Protein AF-A0A3M1Y8V1-F1 (afdb_monomer)

Secondary structure (DSSP, 8-state):
-------PPPPPPPPPP--------------------TTSPPPSS-S--TTSS-SS---SS-S-HHHHHH----TTPPB---EEHHHHTTSSS---SS--TTTTT--SSEE----TT-TTTS-B-HHHHHHHHHHHHHHT-

Foldseek 3Di:
DDDDDDDDDDDDDDDDDPDPDDPPPPPPPPPLPDPPVVPQPPDPDDDCDPPDDPPDDDQQAAQDPCCVPPVYDDPQFDWPAKDFVVVQVPDPQADAPDPASCVVVDDNTIDAGSGNSPNPHRYRDPVNSVVVVVVVVVVVD

Mean predicted aligned error: 15.0 Å

Structure (mmCIF, N/CA/C/O backbone):
data_AF-A0A3M1Y8V1-F1
#
_entry.id   AF-A0A3M1Y8V1-F1
#
loop_
_atom_site.group_PDB
_atom_site.id
_atom_site.type_symbol
_atom_site.label_atom_id
_atom_site.label_alt_id
_atom_site.label_comp_id
_atom_site.label_asym_id
_atom_site.label_entity_id
_atom_site.label_seq_id
_atom_site.pdbx_PDB_ins_code
_atom_site.Cartn_x
_atom_site.Cartn_y
_atom_site.Cartn_z
_atom_site.occupancy
_atom_site.B_iso_or_equiv
_atom_site.auth_seq_id
_atom_site.auth_comp_id
_atom_site.auth_asym_id
_atom_site.auth_atom_id
_atom_site.pdbx_PDB_model_num
ATOM 1 N N . MET A 1 1 ? -52.440 -49.263 40.741 1.00 48.47 1 MET A N 1
ATOM 2 C CA . MET A 1 1 ? -51.531 -50.298 40.196 1.00 48.47 1 MET A CA 1
ATOM 3 C C . MET A 1 1 ? -52.276 -50.935 39.028 1.00 48.47 1 MET A C 1
ATOM 5 O O . MET A 1 1 ? -53.405 -51.343 39.273 1.00 48.47 1 MET A O 1
ATOM 9 N N . PRO A 1 2 ? -51.763 -50.887 37.785 1.00 43.31 2 PRO A N 1
ATOM 10 C CA . PRO A 1 2 ? -50.414 -51.323 37.436 1.00 43.31 2 PRO A CA 1
ATOM 11 C C . PRO A 1 2 ? -49.503 -50.222 36.870 1.00 43.31 2 PRO A C 1
ATOM 13 O O . PRO A 1 2 ? -49.941 -49.179 36.399 1.00 43.31 2 PRO A O 1
ATOM 16 N N . THR A 1 3 ? -48.212 -50.495 37.013 1.00 43.97 3 THR A N 1
ATOM 17 C CA . THR A 1 3 ? -47.018 -49.786 36.539 1.00 43.97 3 THR A CA 1
ATOM 18 C C . THR A 1 3 ? -46.641 -50.180 35.103 1.00 43.97 3 THR A C 1
ATOM 20 O O . THR A 1 3 ? -47.237 -51.096 34.546 1.00 43.97 3 THR A O 1
ATOM 23 N N . THR A 1 4 ? -45.557 -49.561 34.602 1.00 39.12 4 THR A N 1
ATOM 24 C CA . THR A 1 4 ? -44.696 -49.913 33.439 1.00 39.12 4 THR A CA 1
ATOM 25 C C . THR A 1 4 ? -45.192 -49.462 32.055 1.00 39.12 4 THR A C 1
ATOM 27 O O . THR A 1 4 ? -46.363 -49.605 31.746 1.00 39.12 4 THR A O 1
ATOM 30 N N . THR A 1 5 ? -44.389 -48.884 31.151 1.00 39.75 5 THR A N 1
ATOM 31 C CA . THR A 1 5 ? -42.958 -48.498 31.138 1.00 39.75 5 THR A CA 1
ATOM 32 C C . THR A 1 5 ? -42.751 -47.496 29.996 1.00 39.75 5 THR A C 1
ATOM 34 O O . THR A 1 5 ? -43.352 -47.636 28.935 1.00 39.75 5 THR A O 1
ATOM 37 N N . SER A 1 6 ? -41.873 -46.515 30.191 1.00 41.81 6 SER A N 1
ATOM 38 C CA . SER A 1 6 ? -41.356 -45.616 29.155 1.00 41.81 6 SER A CA 1
ATOM 39 C C . SER A 1 6 ? -40.357 -46.330 28.236 1.00 41.81 6 SER A C 1
ATOM 41 O O . SER A 1 6 ? -39.417 -46.947 28.737 1.00 41.81 6 SER A O 1
ATOM 43 N N . SER A 1 7 ? -40.472 -46.157 26.918 1.00 40.62 7 SER A N 1
ATOM 44 C CA . SER A 1 7 ? -39.356 -46.365 25.985 1.00 40.62 7 SER A CA 1
ATOM 45 C C . SER A 1 7 ? -39.247 -45.176 25.032 1.00 40.62 7 SER A C 1
ATOM 47 O O . SER A 1 7 ? -40.047 -45.012 24.113 1.00 40.62 7 SER A O 1
ATOM 49 N N . THR A 1 8 ? -38.254 -44.332 25.286 1.00 39.66 8 THR A N 1
ATOM 50 C CA . THR A 1 8 ? -37.839 -43.214 24.438 1.00 39.66 8 THR A CA 1
ATOM 51 C C . THR A 1 8 ? -37.185 -43.759 23.166 1.00 39.66 8 THR A C 1
ATOM 53 O O . THR A 1 8 ? -36.147 -44.412 23.240 1.00 39.66 8 THR A O 1
ATOM 56 N N . SER A 1 9 ? -37.772 -43.504 21.995 1.00 40.62 9 SER A N 1
ATOM 57 C CA . SER A 1 9 ? -37.139 -43.771 20.698 1.00 40.62 9 SER A CA 1
ATOM 58 C C . SER A 1 9 ? -36.132 -42.665 20.366 1.00 40.62 9 SER A C 1
ATOM 60 O O . SER A 1 9 ? -36.480 -41.484 20.390 1.00 40.62 9 SER A O 1
ATOM 62 N N . ALA A 1 10 ? -34.891 -43.039 20.054 1.00 41.78 10 ALA A N 1
ATOM 63 C CA . ALA A 1 10 ? -33.841 -42.116 19.630 1.00 41.78 10 ALA A CA 1
ATOM 64 C C . ALA A 1 10 ? -34.193 -41.413 18.296 1.00 41.78 10 ALA A C 1
ATOM 66 O O . ALA A 1 10 ? -34.789 -42.045 17.420 1.00 41.78 10 ALA A O 1
ATOM 67 N N . PRO A 1 11 ? -33.808 -40.138 18.097 1.00 41.47 11 PRO A N 1
ATOM 68 C CA . PRO A 1 11 ? -33.986 -39.455 16.820 1.00 41.47 11 PRO A CA 1
ATOM 69 C C . PRO A 1 11 ? -33.053 -40.046 15.750 1.00 41.47 11 PRO A C 1
ATOM 71 O O . PRO A 1 11 ? -31.846 -40.184 15.955 1.00 41.47 11 PRO A O 1
ATOM 74 N N . GLY A 1 12 ? -33.634 -40.422 14.608 1.00 38.53 12 GLY A N 1
ATOM 75 C CA . GLY A 1 12 ? -32.920 -40.977 13.458 1.00 38.53 12 GLY A CA 1
ATOM 76 C C . GLY A 1 12 ? -31.925 -39.987 12.843 1.00 38.53 12 GLY A C 1
ATOM 77 O O . GLY A 1 12 ? -32.157 -38.779 12.825 1.00 38.53 12 GLY A O 1
ATOM 78 N N . LYS A 1 13 ? -30.802 -40.505 12.329 1.00 35.47 13 LYS A N 1
ATOM 79 C CA . LYS A 1 13 ? -29.802 -39.715 11.592 1.00 35.47 13 LYS A CA 1
ATOM 80 C C . LYS A 1 13 ? -30.435 -39.076 10.343 1.00 35.47 13 LYS A C 1
ATOM 82 O O . LYS A 1 13 ? -31.111 -39.792 9.603 1.00 35.47 13 LYS A O 1
ATOM 87 N N . PRO A 1 14 ? -30.179 -37.790 10.051 1.00 41.47 14 PRO A N 1
ATOM 88 C CA . PRO A 1 14 ? -30.604 -37.188 8.793 1.00 41.47 14 PRO A CA 1
ATOM 89 C C . PRO A 1 14 ? -29.863 -37.838 7.615 1.00 41.47 14 PRO A C 1
ATOM 91 O O . PRO A 1 14 ? -28.640 -37.984 7.633 1.00 41.47 14 PRO A O 1
ATOM 94 N N . GLN A 1 15 ? -30.618 -38.261 6.600 1.00 38.22 15 GLN A N 1
ATOM 95 C CA . GLN A 1 15 ? -30.086 -38.777 5.339 1.00 38.22 15 GLN A CA 1
ATOM 96 C C . GLN A 1 15 ? -29.500 -37.627 4.509 1.00 38.22 15 GLN A C 1
ATOM 98 O O . GLN A 1 15 ? -30.132 -36.585 4.346 1.00 38.22 15 GLN A O 1
ATOM 103 N N . ALA A 1 16 ? -28.288 -37.819 3.986 1.00 40.94 16 ALA A N 1
ATOM 104 C CA . ALA A 1 16 ? -27.640 -36.863 3.095 1.00 40.94 16 ALA A CA 1
ATOM 105 C C . ALA A 1 16 ? -28.347 -36.840 1.723 1.00 40.94 16 ALA A C 1
ATOM 107 O O . ALA A 1 16 ? -28.628 -37.914 1.182 1.00 40.94 16 ALA A O 1
ATOM 108 N N . PRO A 1 17 ? -28.622 -35.664 1.132 1.00 42.12 17 PRO A N 1
ATOM 109 C CA . PRO A 1 17 ? -29.222 -35.593 -0.191 1.00 42.12 17 PRO A CA 1
ATOM 110 C C . PRO A 1 17 ? -28.235 -36.084 -1.260 1.00 42.12 17 PRO A C 1
ATOM 112 O O . PRO A 1 17 ? -27.137 -35.556 -1.434 1.00 42.12 17 PRO A O 1
ATOM 115 N N . THR A 1 18 ? -28.648 -37.119 -1.985 1.00 43.09 18 THR A N 1
ATOM 116 C CA . THR A 1 18 ? -27.993 -37.644 -3.183 1.00 43.09 18 THR A CA 1
ATOM 117 C C . THR A 1 18 ? -28.234 -36.694 -4.353 1.00 43.09 18 THR A C 1
ATOM 119 O O . THR A 1 18 ? -29.339 -36.647 -4.889 1.00 43.09 18 THR A O 1
ATOM 122 N N . GLY A 1 19 ? -27.209 -35.939 -4.753 1.00 36.59 19 GLY A N 1
ATOM 123 C CA . GLY A 1 19 ? -27.284 -35.074 -5.931 1.00 36.59 19 GLY A CA 1
ATOM 124 C C . GLY A 1 19 ? -26.120 -34.095 -6.043 1.00 36.59 19 GLY A C 1
ATOM 125 O O . GLY A 1 19 ? -26.310 -32.896 -5.881 1.00 36.59 19 GLY A O 1
ATOM 126 N N . TRP A 1 20 ? -24.912 -34.588 -6.330 1.00 32.34 20 TRP A N 1
ATOM 127 C CA . TRP A 1 20 ? -23.793 -33.734 -6.743 1.00 32.34 20 TRP A CA 1
ATOM 128 C C . TRP A 1 20 ? -23.922 -33.415 -8.235 1.00 32.34 20 TRP A C 1
ATOM 130 O O . TRP A 1 20 ? -23.275 -34.025 -9.082 1.00 32.34 20 TRP A O 1
ATOM 140 N N . HIS A 1 21 ? -24.774 -32.448 -8.554 1.00 36.53 21 HIS A N 1
ATOM 141 C CA . HIS A 1 21 ? -24.650 -31.686 -9.788 1.00 36.53 21 HIS A CA 1
ATOM 142 C C . HIS A 1 21 ? -24.148 -30.300 -9.399 1.00 36.53 21 HIS A C 1
ATOM 144 O O . HIS A 1 21 ? -24.896 -29.523 -8.815 1.00 36.53 21 HIS A O 1
ATOM 150 N N . SER A 1 22 ? -22.879 -30.000 -9.692 1.00 36.28 22 SER A N 1
ATOM 151 C CA . SER A 1 22 ? -22.380 -28.625 -9.659 1.00 36.28 22 SER A CA 1
ATOM 152 C C . SER A 1 22 ? -23.167 -27.807 -10.682 1.00 36.28 22 SER A C 1
ATOM 154 O O . SER A 1 22 ? -23.007 -28.062 -11.880 1.00 36.28 22 SER A O 1
ATOM 156 N N . PRO A 1 23 ? -23.973 -26.802 -10.294 1.00 34.69 23 PRO A N 1
ATOM 157 C CA . PRO A 1 23 ? -24.216 -25.719 -11.223 1.00 34.69 23 PRO A CA 1
ATOM 158 C C . PRO A 1 23 ? -22.857 -25.048 -11.417 1.00 34.69 23 PRO A C 1
ATOM 160 O O . PRO A 1 23 ? -22.206 -24.672 -10.445 1.00 34.69 23 PRO A O 1
ATOM 163 N N . ALA A 1 24 ? -22.385 -24.975 -12.661 1.00 37.03 24 ALA A N 1
ATOM 164 C CA . ALA A 1 24 ? -21.191 -24.220 -12.995 1.00 37.03 24 ALA A CA 1
ATOM 165 C C . ALA A 1 24 ? -21.336 -22.820 -12.387 1.00 37.03 24 ALA A C 1
ATOM 167 O O . ALA A 1 24 ? -22.168 -22.028 -12.837 1.00 37.03 24 ALA A O 1
ATOM 168 N N . THR A 1 25 ? -20.571 -22.543 -11.329 1.00 39.41 25 THR A N 1
ATOM 169 C CA . THR A 1 25 ? -20.438 -21.213 -10.753 1.00 39.41 25 THR A CA 1
ATOM 170 C C . THR A 1 25 ? -19.860 -20.352 -11.861 1.00 39.41 25 THR A C 1
ATOM 172 O O . THR A 1 25 ? -18.650 -20.331 -12.079 1.00 39.41 25 THR A O 1
ATOM 175 N N . ARG A 1 26 ? -20.728 -19.686 -12.633 1.00 35.88 26 ARG A N 1
ATOM 176 C CA . ARG A 1 26 ? -20.323 -18.528 -13.422 1.00 35.88 26 ARG A CA 1
ATOM 177 C C . ARG A 1 26 ? -19.634 -17.626 -12.422 1.00 35.88 26 ARG A C 1
ATOM 179 O O . ARG A 1 26 ? -20.292 -17.146 -11.500 1.00 35.88 26 ARG A O 1
ATOM 186 N N . SER A 1 27 ? -18.319 -17.493 -12.573 1.00 32.59 27 SER A N 1
ATOM 187 C CA . SER A 1 27 ? -17.519 -16.546 -11.819 1.00 32.59 27 SER A CA 1
ATOM 188 C C . SER A 1 27 ? -18.279 -15.231 -11.856 1.00 32.59 27 SER A C 1
ATOM 190 O O . SER A 1 27 ? -18.499 -14.663 -12.931 1.00 32.59 27 SER A O 1
ATOM 192 N N . ARG A 1 28 ? -18.822 -14.830 -10.706 1.00 34.06 28 ARG A N 1
ATOM 193 C CA . ARG A 1 28 ? -19.476 -13.542 -10.555 1.00 34.06 28 ARG A CA 1
ATOM 194 C C . ARG A 1 28 ? -18.313 -12.563 -10.530 1.00 34.06 28 ARG A C 1
ATOM 196 O O . ARG A 1 28 ? -17.828 -12.201 -9.470 1.00 34.06 28 ARG A O 1
ATOM 203 N N . VAL A 1 29 ? -17.796 -12.239 -11.713 1.00 33.69 29 VAL A N 1
ATOM 204 C CA . VAL A 1 29 ? -16.971 -11.055 -11.899 1.00 33.69 29 VAL A CA 1
ATOM 205 C C . VAL A 1 29 ? -17.904 -9.929 -11.494 1.00 33.69 29 VAL A C 1
ATOM 207 O O . VAL A 1 29 ? -18.8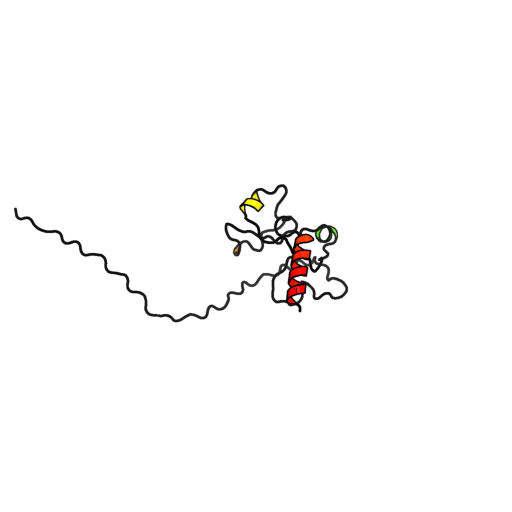48 -9.613 -12.221 1.00 33.69 29 VAL A O 1
ATOM 210 N N . ILE A 1 30 ? -17.746 -9.445 -10.262 1.00 38.59 30 ILE A N 1
ATOM 211 C CA . ILE A 1 30 ? -18.382 -8.206 -9.844 1.00 38.59 30 ILE A CA 1
ATOM 212 C C . ILE A 1 30 ? -17.881 -7.190 -10.870 1.00 38.59 30 ILE A C 1
ATOM 214 O O . ILE A 1 30 ? -16.664 -7.086 -11.042 1.00 38.59 30 ILE A O 1
ATOM 218 N N . PRO A 1 31 ? -18.763 -6.543 -11.650 1.00 31.52 31 PRO A N 1
ATOM 219 C CA . PRO A 1 31 ? -18.318 -5.517 -12.570 1.00 31.52 31 PRO A CA 1
ATOM 220 C C . PRO A 1 31 ? -17.739 -4.406 -11.700 1.00 31.52 31 PRO A C 1
ATOM 222 O O . PRO A 1 31 ? -18.491 -3.669 -11.067 1.00 31.52 31 PRO A O 1
ATOM 225 N N . PHE A 1 32 ? -16.410 -4.356 -11.603 1.00 42.97 32 PHE A N 1
ATOM 226 C CA . PHE A 1 32 ? -15.711 -3.305 -10.887 1.00 42.97 32 PHE A CA 1
ATOM 227 C C . PHE A 1 32 ? -16.009 -2.024 -11.657 1.00 42.97 32 PHE A C 1
ATOM 229 O O . PHE A 1 32 ? -15.587 -1.843 -12.805 1.00 42.97 32 PHE A O 1
ATOM 236 N N . ALA A 1 33 ? -16.906 -1.217 -11.097 1.00 37.59 33 ALA A N 1
ATOM 237 C CA . ALA A 1 33 ? -17.342 0.024 -11.694 1.00 37.59 33 ALA A CA 1
ATOM 238 C C . ALA A 1 33 ? -16.161 0.984 -11.618 1.00 37.59 33 ALA A C 1
ATOM 240 O O . ALA A 1 33 ? -15.994 1.697 -10.641 1.00 37.59 33 ALA A O 1
ATOM 241 N N . SER A 1 34 ? -15.341 0.948 -12.666 1.00 45.12 34 SER A N 1
ATOM 242 C CA . SER A 1 34 ? -14.249 1.867 -12.951 1.00 45.12 34 SER A CA 1
ATOM 243 C C . SER A 1 34 ? -14.693 3.303 -12.653 1.00 45.12 34 SER A C 1
ATOM 245 O O . SER A 1 34 ? -15.274 3.971 -13.518 1.00 45.12 34 SER A O 1
ATOM 247 N N . ARG A 1 35 ? -14.354 3.818 -11.467 1.00 48.50 35 ARG A N 1
ATOM 248 C CA . ARG A 1 35 ? -14.147 5.251 -11.278 1.00 48.50 35 ARG A CA 1
ATOM 249 C C . ARG A 1 35 ? -12.859 5.614 -12.007 1.00 48.50 35 ARG A C 1
ATOM 251 O O . ARG A 1 35 ? -11.835 5.931 -11.427 1.00 48.50 35 ARG A O 1
ATOM 258 N N . ARG A 1 36 ? -12.935 5.635 -13.339 1.00 50.53 36 ARG A N 1
ATOM 259 C CA . ARG A 1 36 ? -12.098 6.530 -14.140 1.00 50.53 36 ARG A CA 1
ATOM 260 C C . ARG A 1 36 ? -12.616 7.935 -13.873 1.00 50.53 36 ARG A C 1
ATOM 262 O O . ARG A 1 36 ? -13.309 8.519 -14.704 1.00 50.53 36 ARG A O 1
ATOM 269 N N . THR A 1 37 ? -12.369 8.459 -12.680 1.00 38.50 37 THR A N 1
ATOM 270 C CA . THR A 1 37 ? -12.561 9.881 -12.430 1.00 38.50 37 THR A CA 1
ATOM 271 C C . THR A 1 37 ? -11.582 10.584 -13.363 1.00 38.50 37 THR A C 1
ATOM 273 O O . THR A 1 37 ? -10.409 10.223 -13.439 1.00 38.50 37 THR A O 1
ATOM 276 N N . ALA A 1 38 ? -12.093 11.512 -14.166 1.00 40.25 38 ALA A N 1
ATOM 277 C CA . ALA A 1 38 ? -11.438 12.130 -15.319 1.00 40.25 38 ALA A CA 1
ATOM 278 C C . ALA A 1 38 ? -10.238 13.050 -14.973 1.00 40.25 38 ALA A C 1
ATOM 280 O O . ALA A 1 38 ? -10.025 14.060 -15.638 1.00 40.25 38 ALA A O 1
ATOM 281 N N . ILE A 1 39 ? -9.492 12.734 -13.911 1.00 42.94 39 ILE A N 1
ATOM 282 C CA . ILE A 1 39 ? -8.475 13.582 -13.278 1.00 42.94 39 ILE A CA 1
ATOM 283 C C . ILE A 1 39 ? -7.086 12.926 -13.301 1.00 42.94 39 ILE A C 1
ATOM 285 O O . ILE A 1 39 ? -6.107 13.608 -13.034 1.00 42.94 39 ILE A O 1
ATOM 289 N N . ALA A 1 40 ? -6.939 11.654 -13.689 1.00 45.44 40 ALA A N 1
ATOM 290 C CA . ALA A 1 40 ? -5.605 11.106 -13.935 1.00 45.44 40 ALA A CA 1
ATOM 291 C C . ALA A 1 40 ? -5.061 11.673 -15.268 1.00 45.44 40 ALA A C 1
ATOM 293 O O . ALA A 1 40 ? -5.613 11.354 -16.329 1.00 45.44 4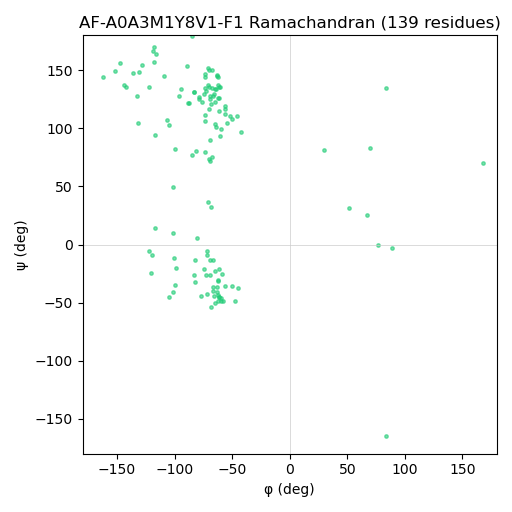0 ALA A O 1
ATOM 294 N N . PRO A 1 41 ? -4.020 12.529 -15.269 1.00 40.31 41 PRO A N 1
ATOM 295 C CA . PRO A 1 41 ? -3.388 12.967 -16.501 1.00 40.31 41 PRO A CA 1
ATOM 296 C C . PRO A 1 41 ? -2.820 11.736 -17.206 1.00 40.31 41 PRO A C 1
ATOM 298 O O . PRO A 1 41 ? -2.041 10.982 -16.626 1.00 40.31 41 PRO A O 1
ATOM 301 N N . THR A 1 42 ? -3.187 11.532 -18.471 1.00 47.22 42 THR A N 1
ATOM 302 C CA . THR A 1 42 ? -2.531 10.527 -19.315 1.00 47.22 42 THR A CA 1
ATOM 303 C C . THR A 1 42 ? -1.031 10.837 -19.334 1.00 47.22 42 THR A C 1
ATOM 305 O O . THR A 1 42 ? -0.663 11.925 -19.799 1.00 47.22 42 THR A O 1
ATOM 308 N N . PRO A 1 43 ? -0.154 9.957 -18.816 1.00 49.03 43 PRO A N 1
ATOM 309 C CA . PRO A 1 43 ? 1.262 10.267 -18.722 1.00 49.03 43 PRO A CA 1
ATOM 310 C C . PRO A 1 43 ? 1.850 10.420 -20.132 1.00 49.03 43 PRO A C 1
ATOM 312 O O . PRO A 1 43 ? 1.581 9.592 -21.010 1.00 49.03 43 PRO A O 1
ATOM 315 N N . PRO A 1 44 ? 2.655 11.464 -20.393 1.00 44.22 44 PRO A N 1
ATOM 316 C CA . PRO A 1 44 ? 3.344 11.583 -21.663 1.00 44.22 44 PRO A CA 1
ATOM 317 C C . PRO A 1 44 ? 4.415 10.487 -21.740 1.00 44.22 44 PRO A C 1
ATOM 319 O O . PRO A 1 44 ? 5.300 10.406 -20.892 1.00 44.22 44 PRO A O 1
ATOM 322 N N . THR A 1 45 ? 4.362 9.675 -22.800 1.00 45.41 45 THR A N 1
ATOM 323 C CA . THR A 1 45 ? 5.352 8.639 -23.171 1.00 45.41 45 THR A CA 1
ATOM 324 C C . THR A 1 45 ? 5.426 7.396 -22.260 1.00 45.41 45 THR A C 1
ATOM 326 O O . THR A 1 45 ? 6.287 7.266 -21.401 1.00 45.41 45 THR A O 1
ATOM 329 N N . ALA A 1 46 ? 4.516 6.453 -22.532 1.00 43.00 46 ALA A N 1
ATOM 330 C CA . ALA A 1 46 ? 4.669 4.989 -22.506 1.00 43.00 46 ALA A CA 1
ATOM 331 C C . ALA A 1 46 ? 5.682 4.364 -21.516 1.00 43.00 46 ALA A C 1
ATOM 333 O O . ALA A 1 46 ? 6.748 3.888 -21.904 1.00 43.00 46 ALA A O 1
ATOM 334 N N . TRP A 1 47 ? 5.258 4.227 -20.263 1.00 43.38 47 TRP A N 1
ATOM 335 C CA . TRP A 1 47 ? 5.408 2.959 -19.534 1.00 43.38 47 TRP A CA 1
ATOM 336 C C . TRP A 1 47 ? 4.151 2.122 -19.821 1.00 43.38 47 TRP A C 1
ATOM 338 O O . TRP A 1 47 ? 3.137 2.751 -20.138 1.00 43.38 47 TRP A O 1
ATOM 348 N N . PRO A 1 48 ? 4.160 0.768 -19.772 1.00 46.84 48 PRO A N 1
ATOM 349 C CA . PRO A 1 48 ? 2.908 0.013 -19.775 1.00 46.84 48 PRO A CA 1
ATOM 350 C C . PRO A 1 48 ? 2.102 0.572 -18.614 1.00 46.84 48 PRO A C 1
ATOM 352 O O . PRO A 1 48 ? 2.489 0.461 -17.451 1.00 46.84 48 PRO A O 1
ATOM 355 N N . SER A 1 49 ? 1.105 1.366 -18.968 1.00 50.38 49 SER A N 1
ATOM 356 C CA . SER A 1 49 ? 0.409 2.207 -18.027 1.00 50.38 49 SER A CA 1
ATOM 357 C C . SER A 1 49 ? -0.237 1.294 -17.011 1.00 50.38 49 SER A C 1
ATOM 359 O O . SER A 1 49 ? -0.719 0.217 -17.363 1.00 50.38 49 SER A O 1
ATOM 361 N N . CYS A 1 50 ? -0.272 1.745 -15.761 1.00 50.56 50 CYS A N 1
ATOM 362 C CA . CYS A 1 50 ? -1.152 1.155 -14.766 1.00 50.56 50 CYS A CA 1
ATOM 363 C C . CYS A 1 50 ? -2.553 0.954 -15.388 1.00 50.56 50 CYS A C 1
ATOM 365 O O . CYS A 1 50 ? -3.124 -0.117 -15.271 1.00 50.56 50 CYS A O 1
ATOM 367 N N . ASP A 1 51 ? -3.004 1.892 -16.237 1.00 50.25 51 ASP A N 1
ATOM 368 C CA . ASP A 1 51 ? -4.279 1.824 -16.968 1.00 50.25 51 ASP A CA 1
ATOM 369 C C . ASP A 1 51 ? -4.400 0.809 -18.124 1.00 50.25 51 ASP A C 1
ATOM 371 O O . ASP A 1 51 ? -5.498 0.656 -18.676 1.00 50.25 51 ASP A O 1
ATOM 375 N N . SER A 1 52 ? -3.324 0.112 -18.507 1.00 45.44 52 SER A N 1
ATOM 376 C CA . SER A 1 52 ? -3.323 -0.758 -19.684 1.00 45.44 52 SER A CA 1
ATOM 377 C C . SER A 1 52 ? -3.084 -2.226 -19.338 1.00 45.44 52 SER A C 1
ATOM 379 O O . SER A 1 52 ? -1.991 -2.779 -19.411 1.00 45.44 52 SER A O 1
ATOM 381 N N . SER A 1 53 ? -4.193 -2.942 -19.177 1.00 43.12 53 SER A N 1
ATOM 382 C CA . SER A 1 53 ? -4.332 -4.300 -19.726 1.00 43.12 53 SER A CA 1
ATOM 383 C C . SER A 1 53 ? -3.463 -5.428 -19.143 1.00 43.12 53 SER A C 1
ATOM 385 O O . SER A 1 53 ? -3.302 -6.463 -19.788 1.00 43.12 53 SER A O 1
ATOM 387 N N . ALA A 1 54 ? -3.014 -5.327 -17.893 1.00 46.53 54 ALA A N 1
ATOM 388 C CA . ALA A 1 54 ? -3.062 -6.507 -17.030 1.00 46.53 54 ALA A CA 1
ATOM 389 C C . ALA A 1 54 ? -4.487 -6.550 -16.458 1.00 46.53 54 ALA A C 1
ATOM 391 O O . ALA A 1 54 ? -4.997 -5.520 -16.042 1.00 46.53 54 ALA A O 1
ATOM 392 N N . ALA A 1 55 ? -5.186 -7.683 -16.492 1.00 57.44 55 ALA A N 1
ATOM 393 C CA . ALA A 1 55 ? -6.599 -7.778 -16.092 1.00 57.44 55 ALA A CA 1
ATOM 394 C C . ALA A 1 55 ? -6.843 -7.633 -14.565 1.00 57.44 55 ALA A C 1
ATOM 396 O O . ALA A 1 55 ? -7.680 -8.348 -14.017 1.00 57.44 55 ALA A O 1
ATOM 397 N N . GLY A 1 56 ? -6.084 -6.781 -13.872 1.00 66.50 56 GLY A N 1
ATOM 398 C CA . GLY A 1 56 ? -6.087 -6.636 -12.420 1.00 66.50 56 GLY A CA 1
ATOM 399 C C . GLY A 1 56 ? -6.275 -5.196 -11.953 1.00 66.50 56 GLY A C 1
ATOM 400 O O . GLY A 1 56 ? -5.954 -4.253 -12.672 1.00 66.50 56 GLY A O 1
ATOM 401 N N . GLU A 1 57 ? -6.798 -5.077 -10.734 1.00 82.81 57 GLU A N 1
ATOM 402 C CA . GLU A 1 57 ? -6.931 -3.825 -9.987 1.00 82.81 57 GLU A CA 1
ATOM 403 C C . GLU A 1 57 ? -5.564 -3.366 -9.466 1.00 82.81 57 GLU A C 1
ATOM 405 O O . GLU A 1 57 ? -4.713 -4.201 -9.138 1.00 82.81 57 GLU A O 1
ATOM 410 N N . TYR A 1 58 ? -5.348 -2.056 -9.389 1.00 86.12 58 TYR A N 1
ATOM 411 C CA . TYR A 1 58 ? -4.114 -1.462 -8.881 1.00 86.12 58 TYR A CA 1
ATOM 412 C C . TYR A 1 58 ? -4.411 -0.127 -8.179 1.00 86.12 58 TYR A C 1
ATOM 414 O O . TYR A 1 58 ? -5.397 0.513 -8.532 1.00 86.12 58 TYR A O 1
ATOM 422 N N . PRO A 1 59 ? -3.549 0.325 -7.251 1.00 90.06 59 PRO A N 1
ATOM 423 C CA . PRO A 1 59 ? -3.789 1.557 -6.504 1.00 90.06 59 PRO A CA 1
ATOM 424 C C . PRO A 1 59 ? -3.745 2.799 -7.402 1.00 90.06 59 PRO A C 1
ATOM 426 O O . PRO A 1 59 ? -2.765 3.011 -8.130 1.00 90.06 59 PRO A O 1
ATOM 429 N N . LEU A 1 60 ? -4.783 3.628 -7.337 1.00 89.62 60 LEU A N 1
ATOM 430 C CA . LEU A 1 60 ? -4.898 4.900 -8.048 1.00 89.62 60 LEU A CA 1
ATOM 431 C C . LEU A 1 60 ? -4.598 6.086 -7.131 1.00 89.62 60 LEU A C 1
ATOM 433 O O . LEU A 1 60 ? -3.878 7.000 -7.539 1.00 89.62 60 LEU A O 1
ATOM 437 N N . ASP A 1 61 ? -5.079 6.038 -5.890 1.00 91.12 61 ASP A N 1
ATOM 438 C CA . ASP A 1 61 ? -5.033 7.139 -4.928 1.00 91.12 61 ASP A CA 1
ATOM 439 C C . ASP A 1 61 ? -3.915 6.953 -3.889 1.00 91.12 61 ASP A C 1
ATOM 441 O O . ASP A 1 61 ? -4.107 7.072 -2.679 1.00 91.12 61 ASP A O 1
ATOM 445 N N . VAL A 1 62 ? -2.702 6.659 -4.368 1.00 93.31 62 VAL A N 1
ATOM 446 C CA . VAL A 1 62 ? -1.539 6.332 -3.520 1.00 93.31 62 VAL A CA 1
ATOM 447 C C . VAL A 1 62 ? -1.135 7.471 -2.584 1.00 93.31 62 VAL A C 1
ATOM 449 O O . VAL A 1 62 ? -0.979 8.611 -3.031 1.00 93.31 62 VAL A O 1
ATOM 452 N N . HIS A 1 63 ? -0.846 7.152 -1.313 1.00 95.25 63 HIS A N 1
ATOM 453 C CA . HIS A 1 63 ? -0.378 8.100 -0.293 1.00 95.25 63 HIS A CA 1
ATOM 454 C C . HIS A 1 63 ? 1.035 8.620 -0.604 1.00 95.25 63 HIS A C 1
ATOM 456 O O . HIS A 1 63 ? 2.028 8.211 -0.012 1.00 95.25 63 HIS A O 1
ATOM 462 N N . THR A 1 64 ? 1.154 9.522 -1.578 1.00 93.50 64 THR A N 1
ATOM 463 C CA . THR A 1 64 ? 2.419 10.153 -1.962 1.00 93.50 64 THR A CA 1
ATOM 464 C C . THR A 1 64 ? 2.240 11.646 -2.168 1.00 93.50 64 THR A C 1
ATOM 466 O O . THR A 1 64 ? 1.215 12.114 -2.665 1.00 93.50 64 THR A O 1
ATOM 469 N N . SER A 1 65 ? 3.281 12.416 -1.856 1.00 94.00 65 SER A N 1
ATOM 470 C CA . SER A 1 65 ? 3.299 13.854 -2.138 1.00 94.00 65 SER A CA 1
ATOM 471 C C . SER A 1 65 ? 3.216 14.156 -3.636 1.00 94.00 65 SER A C 1
ATOM 473 O O . SER A 1 65 ? 2.642 15.170 -4.018 1.00 94.00 65 SER A O 1
A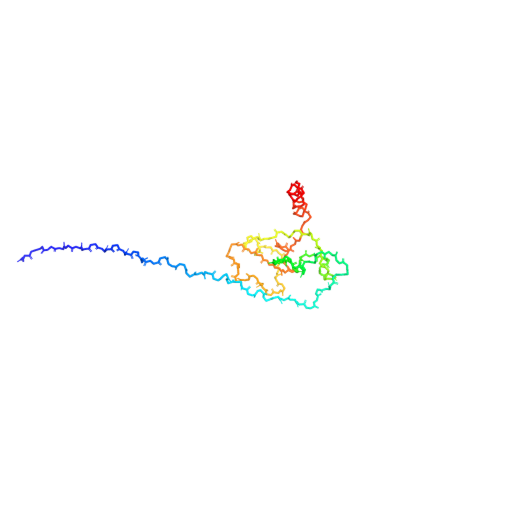TOM 475 N N . VAL A 1 66 ? 3.750 13.277 -4.490 1.00 92.75 66 VAL A N 1
ATOM 476 C CA . VAL A 1 66 ? 3.657 13.417 -5.949 1.00 92.75 66 VAL A CA 1
ATOM 477 C C . VAL A 1 66 ? 2.200 13.310 -6.396 1.00 92.75 66 VAL A C 1
ATOM 479 O O . VAL A 1 66 ? 1.712 14.223 -7.058 1.00 92.75 66 VAL A O 1
ATOM 482 N N . TRP A 1 67 ? 1.473 12.272 -5.967 1.00 91.50 67 TRP A N 1
ATOM 483 C CA . TRP A 1 67 ? 0.042 12.156 -6.255 1.00 91.50 67 TRP A CA 1
ATOM 484 C C . TRP A 1 67 ? -0.743 13.348 -5.695 1.00 91.50 67 TRP A C 1
ATOM 486 O O . TRP A 1 67 ? -1.475 14.001 -6.435 1.00 91.50 67 TRP A O 1
ATOM 496 N N . ALA A 1 68 ? -0.514 13.709 -4.431 1.00 92.25 68 ALA A N 1
ATOM 497 C CA . ALA A 1 68 ? -1.234 14.796 -3.771 1.00 92.25 68 ALA A CA 1
ATOM 498 C C . ALA A 1 68 ? -1.017 16.183 -4.412 1.00 92.25 68 ALA A C 1
ATOM 500 O O . ALA A 1 68 ? -1.895 17.038 -4.327 1.00 92.25 68 ALA A O 1
ATOM 501 N N . LEU A 1 69 ? 0.151 16.439 -5.017 1.00 94.38 69 LEU A N 1
ATOM 502 C CA . LEU A 1 69 ? 0.503 17.756 -5.566 1.00 94.38 69 LEU A CA 1
ATOM 503 C C . LEU A 1 69 ? 0.316 17.865 -7.079 1.00 94.38 69 LEU A C 1
ATOM 505 O O . LEU A 1 69 ? 0.007 18.949 -7.573 1.00 94.38 69 LEU A O 1
ATOM 509 N N . SER A 1 70 ? 0.565 16.788 -7.826 1.00 92.69 70 SER A N 1
ATOM 510 C CA . SER A 1 70 ? 0.555 16.818 -9.292 1.00 92.69 70 SER A CA 1
ATOM 511 C C . SER A 1 70 ? -0.423 15.838 -9.927 1.00 92.69 70 SER A C 1
ATOM 513 O O . SER A 1 70 ? -0.574 15.873 -11.149 1.00 92.69 70 SER A O 1
ATOM 515 N N . HIS A 1 71 ? -1.079 14.981 -9.136 1.00 88.81 71 HIS A N 1
ATOM 516 C CA . HIS A 1 71 ? -1.904 13.873 -9.622 1.00 88.81 71 HIS A CA 1
ATOM 517 C C . HIS A 1 71 ? -1.158 12.988 -10.629 1.00 88.81 71 HIS A C 1
ATOM 519 O O . HIS A 1 71 ? -1.741 12.436 -11.557 1.00 88.81 71 HIS A O 1
ATOM 525 N N . GLN A 1 72 ? 0.164 12.870 -10.487 1.00 86.69 72 GLN A N 1
ATOM 526 C CA . GLN A 1 72 ? 0.970 11.997 -11.332 1.00 86.69 72 GLN A CA 1
ATOM 527 C C . GLN A 1 72 ? 1.197 10.665 -10.629 1.00 86.69 72 GLN A C 1
ATOM 529 O O . GLN A 1 72 ? 1.682 10.624 -9.500 1.00 86.69 72 GLN A O 1
ATOM 534 N N . MET A 1 73 ? 0.887 9.571 -11.324 1.00 81.75 73 MET A N 1
ATOM 535 C CA . MET A 1 73 ? 1.215 8.232 -10.841 1.00 81.75 73 MET A CA 1
ATOM 536 C C . MET A 1 73 ? 2.722 7.986 -10.920 1.00 81.75 73 MET A C 1
ATOM 538 O O . MET A 1 73 ? 3.365 8.291 -11.928 1.00 81.75 73 MET A O 1
ATOM 542 N N . VAL A 1 74 ? 3.267 7.370 -9.872 1.00 83.94 74 VAL A N 1
ATOM 543 C CA . VAL A 1 74 ? 4.659 6.917 -9.819 1.00 83.94 74 VAL A CA 1
ATOM 544 C C . VAL A 1 74 ? 4.674 5.394 -9.981 1.00 83.94 74 VAL A C 1
ATOM 546 O O . VAL A 1 74 ? 4.333 4.681 -9.038 1.00 83.94 74 VAL A O 1
ATOM 549 N N . PRO A 1 75 ? 5.022 4.865 -11.167 1.00 84.44 75 PRO A N 1
ATOM 550 C CA . PRO A 1 75 ? 4.990 3.427 -11.402 1.00 84.44 75 PRO A CA 1
ATOM 551 C C . PRO A 1 75 ? 6.095 2.698 -10.626 1.00 84.44 75 PRO A C 1
ATOM 553 O O . PRO A 1 75 ? 7.191 3.223 -10.429 1.00 84.44 75 PRO A O 1
ATOM 556 N N . GLY A 1 76 ? 5.820 1.447 -10.252 1.00 87.62 76 GLY A N 1
ATOM 557 C CA . GLY A 1 76 ? 6.805 0.529 -9.670 1.00 87.62 76 GLY A CA 1
ATOM 558 C C . GLY A 1 76 ? 6.947 0.579 -8.146 1.00 87.62 76 GLY A C 1
ATOM 559 O O . GLY A 1 76 ? 7.699 -0.229 -7.606 1.00 87.62 76 GLY A O 1
ATOM 560 N N . GLY A 1 77 ? 6.235 1.473 -7.455 1.00 90.75 77 GLY A N 1
ATOM 561 C CA . GLY A 1 77 ? 6.155 1.462 -5.992 1.00 90.75 77 GLY A CA 1
ATOM 562 C C . GLY A 1 77 ? 5.249 0.338 -5.487 1.00 90.75 77 GLY A C 1
ATOM 563 O O . GLY A 1 77 ? 4.118 0.207 -5.954 1.00 90.75 77 GLY A O 1
ATOM 564 N N . LEU A 1 78 ? 5.734 -0.463 -4.535 1.00 93.69 78 LEU A N 1
ATOM 565 C CA . LEU A 1 78 ? 4.904 -1.426 -3.810 1.00 93.69 78 LEU A CA 1
ATOM 566 C C . LEU A 1 78 ? 4.285 -0.733 -2.592 1.00 93.69 78 LEU A C 1
ATOM 568 O O . LEU A 1 78 ? 5.023 -0.224 -1.750 1.00 93.69 78 LEU A O 1
ATOM 572 N N . VAL A 1 79 ? 2.953 -0.725 -2.514 1.00 94.69 79 VAL A N 1
ATOM 573 C CA . VAL A 1 79 ? 2.209 -0.242 -1.341 1.00 94.69 79 VAL A CA 1
ATOM 574 C C . VAL A 1 79 ? 2.346 -1.200 -0.158 1.00 94.69 79 VAL A C 1
ATOM 576 O O . VAL A 1 79 ? 2.495 -2.407 -0.359 1.00 94.69 79 VAL A O 1
ATOM 579 N N . ASP A 1 80 ? 2.252 -0.668 1.062 1.00 93.06 80 ASP A N 1
ATOM 580 C CA . ASP A 1 80 ? 2.323 -1.453 2.304 1.00 93.06 80 ASP A CA 1
ATOM 581 C C . ASP A 1 80 ? 1.281 -2.584 2.361 1.00 93.06 80 ASP A C 1
ATOM 583 O O . ASP A 1 80 ? 1.570 -3.691 2.827 1.00 93.06 80 ASP A O 1
ATOM 587 N N . GLY A 1 81 ? 0.089 -2.343 1.808 1.00 93.75 81 GLY A N 1
ATOM 588 C CA . GLY A 1 81 ? -0.950 -3.350 1.645 1.00 93.75 81 GLY A CA 1
ATOM 589 C C . GLY A 1 81 ? -1.821 -3.552 2.891 1.00 93.75 81 GLY A C 1
ATOM 590 O O . GLY A 1 81 ? -1.870 -2.704 3.779 1.00 93.75 81 GLY A O 1
ATOM 591 N N . PRO A 1 82 ? -2.589 -4.654 2.957 1.00 95.75 82 PRO A N 1
ATOM 592 C CA . PRO A 1 82 ? -3.626 -4.801 3.969 1.00 95.75 82 PRO A CA 1
ATOM 593 C C . PRO A 1 82 ? -3.080 -4.922 5.398 1.00 95.75 82 PRO A C 1
ATOM 595 O O . PRO A 1 82 ? -2.195 -5.733 5.678 1.00 95.75 82 PRO A O 1
ATOM 598 N N . VAL A 1 83 ? -3.693 -4.195 6.334 1.00 96.25 83 VAL A N 1
ATOM 599 C CA . VAL A 1 83 ? -3.337 -4.204 7.764 1.00 96.25 83 VAL A CA 1
ATOM 600 C C . VAL A 1 83 ? -4.496 -4.688 8.626 1.00 96.25 83 VAL A C 1
ATOM 602 O O . VAL A 1 83 ? -5.646 -4.757 8.191 1.00 96.25 83 VAL A O 1
ATOM 605 N N . TYR A 1 84 ? -4.227 -5.004 9.897 1.00 97.00 84 TYR A N 1
ATOM 606 C CA . TYR A 1 84 ? -5.314 -5.295 10.826 1.00 97.00 84 TYR A CA 1
ATOM 607 C C . TYR A 1 84 ? -6.190 -4.059 11.044 1.00 97.00 84 TYR A C 1
ATOM 609 O O . TYR A 1 84 ? -5.691 -2.987 11.382 1.00 97.00 84 TYR A O 1
ATOM 617 N N . GLY A 1 85 ? -7.512 -4.223 10.986 1.00 94.69 85 GLY A N 1
ATOM 618 C CA . GLY A 1 85 ? -8.452 -3.132 11.243 1.00 94.69 85 GLY A CA 1
ATOM 619 C C . GLY A 1 85 ? -8.296 -2.527 12.645 1.00 94.69 85 GLY A C 1
ATOM 620 O O . GLY A 1 85 ? -8.616 -1.363 12.866 1.00 94.69 85 GLY A O 1
ATOM 621 N N . THR A 1 86 ? -7.779 -3.294 13.611 1.00 95.31 86 THR A N 1
ATOM 622 C CA . THR A 1 86 ? -7.416 -2.775 14.938 1.00 95.31 86 THR A CA 1
ATOM 623 C C . THR A 1 86 ? -6.253 -1.789 14.888 1.00 95.31 86 THR A C 1
ATOM 625 O O . THR A 1 86 ? -6.295 -0.815 15.631 1.00 95.31 86 THR A O 1
ATOM 628 N N . ILE A 1 87 ? -5.263 -2.015 14.018 1.00 95.06 87 ILE A N 1
ATOM 629 C CA . ILE A 1 87 ? -4.146 -1.093 13.783 1.00 95.06 87 ILE A CA 1
ATOM 630 C C . ILE A 1 87 ? -4.683 0.162 13.102 1.00 95.06 87 ILE A C 1
ATOM 632 O O . ILE A 1 87 ? -4.534 1.244 13.659 1.00 95.06 87 ILE A O 1
ATOM 636 N N . PHE A 1 88 ? -5.397 0.005 11.982 1.00 94.44 88 PHE A N 1
ATOM 637 C CA . PHE A 1 88 ? -6.000 1.113 11.230 1.00 94.44 88 PHE A CA 1
ATOM 638 C C . PHE A 1 88 ? -6.768 2.086 12.142 1.00 94.44 88 PHE A C 1
ATOM 640 O O . PHE A 1 88 ? -6.518 3.287 12.140 1.00 94.44 88 PHE A O 1
ATOM 647 N N . ARG A 1 89 ? -7.635 1.563 13.022 1.00 93.50 89 ARG A N 1
ATOM 648 C CA . ARG A 1 89 ? -8.454 2.372 13.949 1.00 93.50 89 ARG A CA 1
ATOM 649 C C . ARG A 1 89 ? -7.672 3.079 15.064 1.00 93.50 89 ARG A C 1
ATOM 651 O O . ARG A 1 89 ? -8.249 3.909 15.761 1.00 93.50 89 ARG A O 1
ATOM 658 N N . GLN A 1 90 ? -6.412 2.719 15.297 1.00 95.62 90 GLN A N 1
ATOM 659 C CA . GLN A 1 90 ? -5.565 3.305 16.344 1.00 95.62 90 GL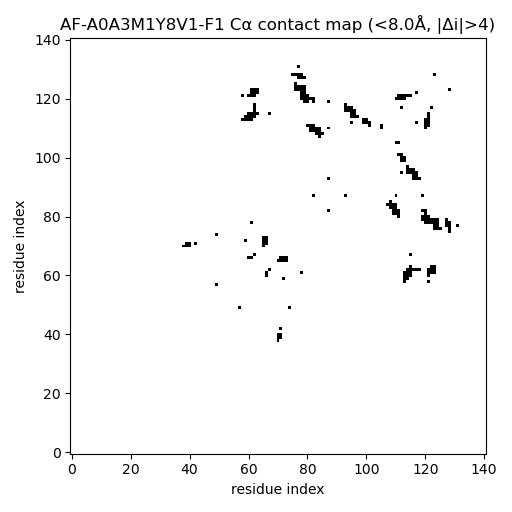N A CA 1
ATOM 660 C C . GLN A 1 90 ? -4.576 4.346 15.802 1.00 95.62 90 GLN A C 1
ATOM 662 O O . GLN A 1 90 ? -3.955 5.065 16.591 1.00 95.62 90 GLN A O 1
ATOM 667 N N . LEU A 1 91 ? -4.422 4.435 14.480 1.00 94.88 91 LEU A N 1
ATOM 668 C CA . LEU A 1 91 ? -3.523 5.376 13.827 1.00 94.88 91 LEU A CA 1
ATOM 669 C C . LEU A 1 91 ? -4.074 6.806 13.888 1.00 94.88 91 LEU A C 1
ATOM 671 O O . LEU A 1 91 ? -5.279 7.048 13.862 1.00 94.88 91 LEU A O 1
ATOM 675 N N . LYS A 1 92 ? -3.173 7.779 14.040 1.00 94.44 92 LYS A N 1
ATOM 676 C CA . LYS A 1 92 ? -3.533 9.184 14.269 1.00 94.44 92 LYS A CA 1
ATOM 677 C C . LYS A 1 92 ? -3.565 9.945 12.954 1.00 94.44 92 LYS A C 1
ATOM 679 O O . LYS A 1 92 ? -2.614 9.877 12.190 1.00 94.44 92 LYS A O 1
ATOM 684 N N . GLY A 1 93 ? -4.615 10.738 12.750 1.00 91.44 93 GLY A N 1
ATOM 685 C CA . GLY A 1 93 ? -4.755 11.579 11.555 1.00 91.44 93 GLY A CA 1
ATOM 686 C C . GLY A 1 93 ? -5.164 10.812 10.296 1.00 91.44 93 GLY A C 1
ATOM 687 O O . GLY A 1 93 ? -5.373 11.432 9.259 1.00 91.44 93 GLY A O 1
ATOM 688 N N . LEU A 1 94 ? -5.333 9.495 10.403 1.00 92.00 94 LEU A N 1
ATOM 689 C CA . LEU A 1 94 ? -5.787 8.643 9.320 1.00 92.00 94 LEU A CA 1
ATOM 690 C C . LEU A 1 94 ? -7.307 8.762 9.167 1.00 92.00 94 LEU A C 1
ATOM 692 O O . LEU A 1 94 ? -8.054 8.585 10.132 1.00 92.00 94 LEU A O 1
ATOM 696 N N . HIS A 1 95 ? -7.753 9.091 7.959 1.00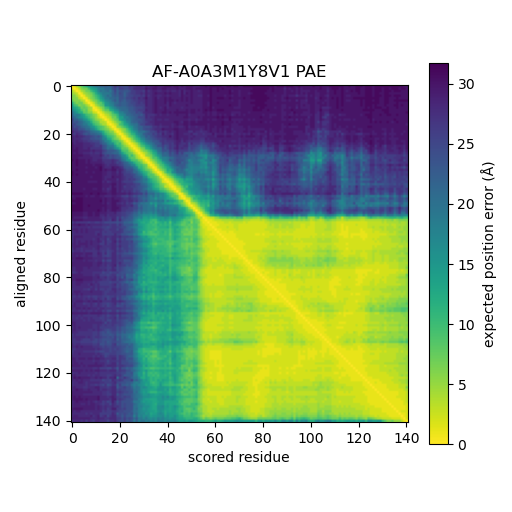 91.25 95 HIS A N 1
ATOM 697 C CA . HIS A 1 95 ? -9.160 9.150 7.574 1.00 91.25 95 HIS A CA 1
ATOM 698 C C . HIS A 1 95 ? -9.287 8.865 6.078 1.00 91.25 95 HIS A C 1
ATOM 700 O O . HIS A 1 95 ? -8.373 9.178 5.326 1.00 91.25 95 HIS A O 1
ATOM 706 N N . LEU A 1 96 ? -10.410 8.277 5.666 1.00 94.12 96 LEU A N 1
ATOM 707 C CA . LEU A 1 96 ? -10.726 8.101 4.249 1.00 94.12 96 LEU A CA 1
ATOM 708 C C . LEU A 1 96 ? -11.355 9.391 3.723 1.00 94.12 96 LEU A C 1
ATOM 710 O O . LEU A 1 96 ? -12.260 9.939 4.366 1.00 94.12 96 LEU A O 1
ATOM 714 N N . ASN A 1 97 ? -10.859 9.878 2.592 1.00 93.06 97 ASN A N 1
ATOM 715 C CA . ASN A 1 97 ? -11.392 11.057 1.921 1.00 93.06 97 ASN A CA 1
ATOM 716 C C . ASN A 1 97 ? -12.606 10.703 1.063 1.00 93.06 97 ASN A C 1
ATOM 718 O O . ASN A 1 97 ? -13.540 11.499 0.958 1.00 93.06 97 ASN A O 1
ATOM 722 N N . GLU A 1 98 ? -12.612 9.492 0.514 1.00 92.56 98 GLU A N 1
ATOM 723 C CA . GLU A 1 98 ? -13.672 8.937 -0.311 1.00 92.56 98 GLU A CA 1
ATOM 724 C C . GLU A 1 98 ? -14.317 7.705 0.361 1.00 92.56 98 GLU A C 1
ATOM 726 O O . GLU A 1 98 ? -13.799 7.146 1.334 1.00 92.56 98 GLU A O 1
ATOM 731 N N . PRO A 1 99 ? -15.506 7.272 -0.098 1.00 95.19 99 PRO A N 1
ATOM 732 C CA . PRO A 1 99 ? -16.106 6.025 0.365 1.00 95.19 99 PRO A CA 1
ATOM 733 C C . PRO A 1 99 ? -15.242 4.804 0.012 1.00 95.19 99 PRO A C 1
ATOM 735 O O . PRO A 1 99 ? -14.804 4.680 -1.126 1.00 95.19 99 PRO A O 1
ATOM 738 N N . ASP A 1 100 ? -15.098 3.866 0.955 1.00 94.25 100 ASP A N 1
ATOM 739 C CA . ASP A 1 100 ? -14.354 2.609 0.768 1.00 94.25 100 ASP A CA 1
ATOM 740 C C . ASP A 1 100 ? -14.879 1.802 -0.434 1.00 94.25 100 ASP A C 1
ATOM 742 O O . ASP A 1 100 ? -15.995 1.269 -0.416 1.00 94.25 100 ASP A O 1
ATOM 746 N N . GLU A 1 101 ? -14.052 1.699 -1.474 1.00 91.31 101 GLU A N 1
ATOM 747 C CA . GLU A 1 101 ? -14.367 0.990 -2.715 1.00 91.31 101 GLU A CA 1
ATOM 748 C C . GLU A 1 101 ? -14.435 -0.531 -2.534 1.00 91.31 101 GLU A C 1
ATOM 750 O O . GLU A 1 101 ? -15.158 -1.219 -3.260 1.00 91.31 101 GLU A O 1
ATOM 755 N N . PHE A 1 102 ? -13.729 -1.063 -1.534 1.00 93.00 102 PHE A N 1
ATOM 756 C CA . PHE A 1 102 ? -13.622 -2.494 -1.269 1.00 93.00 102 PHE A CA 1
ATOM 757 C C . PHE A 1 102 ? -14.523 -2.956 -0.123 1.00 93.0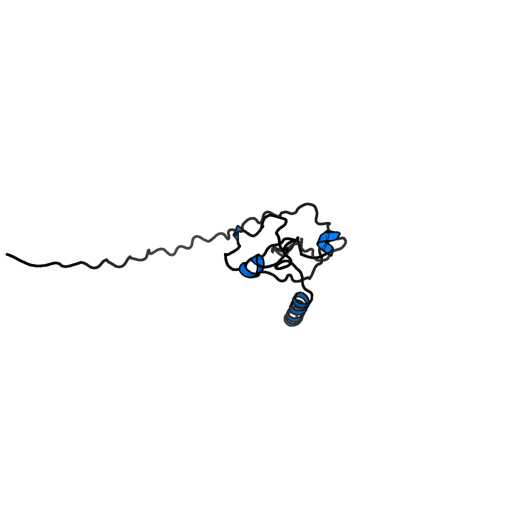0 102 PHE A C 1
ATOM 759 O O . PHE A 1 102 ? -14.431 -4.116 0.283 1.00 93.00 102 PHE A O 1
ATOM 766 N N . ALA A 1 103 ? -15.436 -2.109 0.367 1.00 94.44 103 ALA A N 1
ATOM 767 C CA . ALA A 1 103 ? -16.283 -2.380 1.532 1.00 94.44 103 ALA A CA 1
ATOM 768 C C . ALA A 1 103 ? -17.010 -3.741 1.485 1.00 94.44 103 ALA A C 1
ATOM 770 O O . ALA A 1 103 ? -17.158 -4.403 2.511 1.00 94.44 103 ALA A O 1
ATOM 771 N N . GLU A 1 104 ? -17.446 -4.190 0.301 1.00 94.38 104 GLU A N 1
ATOM 772 C CA . GLU A 1 104 ? -18.124 -5.486 0.118 1.00 94.38 104 GLU A CA 1
ATOM 773 C C . GLU A 1 104 ? -17.180 -6.702 0.186 1.00 94.38 104 GLU A C 1
ATOM 775 O O . GLU A 1 104 ? -17.630 -7.827 0.413 1.00 94.38 104 GLU A O 1
ATOM 780 N N . LEU A 1 105 ? -15.879 -6.490 -0.028 1.00 91.88 105 LEU A N 1
ATOM 781 C CA . LEU A 1 105 ? -14.833 -7.517 -0.023 1.00 91.88 105 LEU A CA 1
ATOM 782 C C . LEU A 1 105 ? -14.077 -7.574 1.312 1.00 91.88 105 LEU A C 1
ATOM 784 O O . LEU A 1 105 ? -13.445 -8.589 1.620 1.00 91.88 105 LEU A O 1
ATOM 788 N N . GLN A 1 106 ? -14.135 -6.497 2.097 1.00 93.25 106 GLN A N 1
ATOM 789 C CA . GLN A 1 106 ? -13.439 -6.377 3.373 1.00 93.25 106 GLN A CA 1
ATOM 790 C C . GLN A 1 106 ? -14.011 -7.337 4.426 1.00 93.25 106 GLN A C 1
ATOM 792 O O . GLN A 1 106 ? -15.193 -7.685 4.440 1.00 93.25 106 GLN A O 1
ATOM 797 N N . ASN A 1 107 ? -13.156 -7.765 5.354 1.00 93.12 107 ASN A N 1
ATOM 798 C CA . ASN A 1 107 ? -13.530 -8.650 6.456 1.00 93.12 107 ASN A CA 1
ATOM 799 C C . ASN A 1 10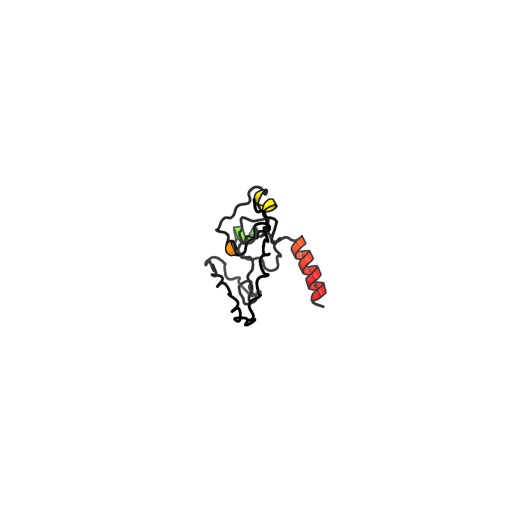7 ? -13.293 -7.942 7.810 1.00 93.12 107 ASN A C 1
ATOM 801 O O . ASN A 1 107 ? -12.687 -6.872 7.849 1.00 93.12 107 ASN A O 1
ATOM 805 N N . PRO A 1 108 ? -13.752 -8.489 8.953 1.00 91.44 108 PRO A N 1
ATOM 806 C CA . PRO A 1 108 ? -13.658 -7.773 10.229 1.00 91.44 108 PRO A CA 1
ATOM 807 C C . PRO A 1 108 ? -12.229 -7.666 10.797 1.00 91.44 108 PRO A C 1
ATOM 809 O O . PRO A 1 108 ? -12.023 -6.968 11.794 1.00 91.44 108 PRO A O 1
ATOM 812 N N . TYR A 1 109 ? -11.251 -8.358 10.208 1.00 95.56 109 TYR A N 1
ATOM 813 C CA . TYR A 1 109 ? -9.882 -8.448 10.712 1.00 95.56 109 TYR A CA 1
ATOM 814 C C . TYR A 1 109 ? -8.897 -7.609 9.916 1.00 95.56 109 TYR A C 1
ATOM 816 O O . TYR A 1 109 ? -8.075 -6.939 10.532 1.00 95.56 109 TYR A O 1
ATOM 824 N N . VAL A 1 110 ? -8.961 -7.660 8.589 1.00 96.25 110 VAL A N 1
ATOM 825 C CA . VAL A 1 110 ? -7.973 -7.073 7.680 1.00 96.25 110 VAL A CA 1
ATOM 826 C C . VAL A 1 110 ? -8.664 -6.076 6.765 1.00 96.25 110 VAL A C 1
ATOM 828 O O . VAL A 1 110 ? -9.738 -6.376 6.243 1.00 96.25 110 VAL A O 1
ATOM 831 N N . VAL A 1 111 ? -8.031 -4.919 6.591 1.00 96.06 111 VAL A N 1
ATOM 832 C CA . VAL A 1 111 ? -8.527 -3.824 5.760 1.00 96.06 111 VAL A CA 1
ATOM 833 C C . VAL A 1 111 ? -7.451 -3.318 4.803 1.00 96.06 111 VAL A C 1
ATOM 835 O O . VAL A 1 111 ? -6.266 -3.352 5.134 1.00 96.06 111 VAL A O 1
ATOM 838 N N . TYR A 1 112 ? -7.880 -2.859 3.635 1.00 96.19 112 TYR A N 1
ATOM 839 C CA . TYR A 1 112 ? -7.116 -2.159 2.612 1.00 96.19 112 TYR A CA 1
ATOM 840 C C . TYR A 1 112 ? -8.011 -1.075 2.010 1.00 96.19 112 TYR A C 1
ATOM 842 O O . TYR A 1 112 ? -9.174 -1.346 1.709 1.00 96.19 112 TYR A O 1
ATOM 850 N N . HIS A 1 113 ? -7.476 0.127 1.817 1.00 95.56 113 HIS A N 1
ATOM 851 C CA . HIS A 1 113 ? -8.211 1.228 1.205 1.00 95.56 113 HIS A CA 1
ATOM 852 C C . HIS A 1 113 ? -7.339 1.874 0.131 1.00 95.56 113 HIS A C 1
ATOM 854 O O . HIS A 1 113 ? -6.206 2.256 0.412 1.00 95.56 113 HIS A O 1
ATOM 860 N N . ASP A 1 114 ? -7.863 2.018 -1.085 1.00 94.38 114 ASP A N 1
ATOM 861 C CA . ASP A 1 114 ? -7.214 2.828 -2.117 1.00 94.38 114 ASP A CA 1
ATOM 862 C C . ASP A 1 114 ? -7.622 4.295 -1.933 1.00 94.38 114 ASP A C 1
ATOM 864 O O . ASP A 1 114 ? -8.542 4.785 -2.577 1.00 94.38 114 ASP A O 1
ATOM 868 N N . ASP A 1 115 ? -7.015 4.963 -0.949 1.00 94.56 115 ASP A N 1
ATOM 869 C CA . ASP A 1 115 ? -7.319 6.355 -0.609 1.00 94.56 115 ASP A CA 1
ATOM 870 C C . ASP A 1 115 ? -6.052 7.102 -0.172 1.00 94.56 115 ASP A C 1
ATOM 872 O O . ASP A 1 115 ? -5.250 6.604 0.624 1.00 94.56 115 ASP A O 1
ATOM 876 N N . ILE A 1 116 ? -5.900 8.340 -0.648 1.00 94.00 116 ILE A N 1
ATOM 877 C CA . ILE A 1 116 ? -4.768 9.224 -0.332 1.00 94.00 116 ILE A CA 1
ATOM 878 C C . ILE A 1 116 ? -4.673 9.551 1.163 1.00 94.00 116 ILE A C 1
ATOM 880 O O . ILE A 1 116 ? -3.612 9.944 1.637 1.00 94.00 116 ILE A O 1
ATOM 884 N N . GLY A 1 117 ? -5.753 9.419 1.929 1.00 94.38 117 GLY A N 1
ATOM 885 C CA . GLY A 1 117 ? -5.779 9.598 3.377 1.00 94.38 117 GLY A CA 1
ATOM 886 C C . GLY A 1 117 ? -5.325 8.371 4.182 1.00 94.38 117 GLY A C 1
ATOM 887 O O . GLY A 1 117 ? -5.034 8.510 5.375 1.00 94.38 117 GLY A O 1
ATOM 888 N N . ASP A 1 118 ? -5.204 7.194 3.556 1.00 95.88 118 ASP A N 1
ATOM 889 C CA . ASP A 1 118 ? -4.753 5.956 4.201 1.00 95.88 118 ASP A CA 1
ATOM 890 C C . ASP A 1 118 ? -3.272 5.659 3.925 1.00 95.88 118 ASP A C 1
ATOM 892 O O . ASP A 1 118 ? -2.902 4.814 3.109 1.00 95.88 118 ASP A O 1
ATOM 896 N N . TYR A 1 119 ? -2.406 6.308 4.700 1.00 94.56 119 TYR A N 1
ATOM 897 C CA . TYR A 1 119 ? -0.971 6.017 4.688 1.00 94.56 119 TYR A CA 1
ATOM 898 C C . TYR A 1 119 ? -0.623 4.623 5.235 1.00 94.56 119 TYR A C 1
ATOM 900 O O . TYR A 1 119 ? 0.499 4.163 5.084 1.00 94.56 119 TYR A O 1
ATOM 908 N N . SER A 1 120 ? -1.554 3.938 5.906 1.00 95.56 120 SER A N 1
ATOM 909 C CA . SER A 1 120 ? -1.262 2.651 6.545 1.00 95.56 120 SER A CA 1
ATOM 910 C C . SER A 1 120 ? -1.344 1.467 5.598 1.00 95.56 120 SER A C 1
ATOM 912 O O . SER A 1 120 ? -0.709 0.448 5.858 1.00 95.56 120 SER A O 1
ATOM 914 N N . THR A 1 121 ? -2.142 1.591 4.536 1.00 95.38 121 THR A N 1
ATOM 915 C CA . THR A 1 121 ? -2.325 0.521 3.552 1.00 95.38 121 THR A CA 1
ATOM 916 C C . THR A 1 121 ? -1.928 0.927 2.138 1.00 95.38 121 THR A C 1
ATOM 918 O O . THR A 1 121 ? -1.543 0.060 1.350 1.00 95.38 121 THR A O 1
ATOM 921 N N . ASN A 1 122 ? -1.956 2.230 1.826 1.00 95.12 122 ASN A N 1
ATOM 922 C CA . ASN A 1 122 ? -1.802 2.748 0.466 1.00 95.12 122 ASN A CA 1
ATOM 923 C C . ASN A 1 122 ? -0.561 3.630 0.255 1.00 95.12 122 ASN A C 1
ATOM 925 O O . ASN A 1 122 ? -0.461 4.332 -0.755 1.00 95.12 122 ASN A O 1
ATOM 929 N N . GLU A 1 123 ? 0.393 3.622 1.190 1.00 95.06 123 GLU A N 1
ATOM 930 C CA . GLU A 1 123 ? 1.681 4.301 1.029 1.00 95.06 123 GLU A CA 1
ATOM 931 C C . GLU A 1 123 ? 2.693 3.373 0.340 1.00 95.06 123 GLU A C 1
ATOM 933 O O . GLU A 1 123 ? 2.957 2.274 0.834 1.00 95.06 123 GLU A O 1
ATOM 938 N N . PRO A 1 124 ? 3.269 3.764 -0.813 1.00 94.12 124 PRO A N 1
ATOM 939 C CA . PRO A 1 124 ? 4.375 3.035 -1.407 1.00 94.12 124 PRO A CA 1
ATOM 940 C C . PRO A 1 124 ? 5.677 3.322 -0.659 1.00 94.12 124 PRO A C 1
ATOM 942 O O . PRO A 1 124 ? 6.135 4.465 -0.587 1.00 94.12 124 PRO A O 1
ATOM 945 N N . THR A 1 125 ? 6.320 2.267 -0.165 1.00 93.19 125 THR A N 1
ATOM 946 C CA . THR A 1 125 ? 7.515 2.376 0.678 1.00 93.19 125 THR A CA 1
ATOM 947 C C . THR A 1 125 ? 8.780 1.909 -0.045 1.00 93.19 125 THR A C 1
ATOM 949 O O . THR A 1 125 ? 8.776 1.004 -0.889 1.00 93.19 125 THR A O 1
ATOM 952 N N . MET A 1 126 ? 9.907 2.574 0.237 1.00 94.81 126 MET A N 1
ATOM 953 C CA . MET A 1 126 ? 11.189 2.306 -0.432 1.00 94.81 126 MET A CA 1
ATOM 954 C C . MET A 1 126 ? 11.735 0.914 -0.091 1.00 94.81 126 MET A C 1
ATOM 956 O O . MET A 1 126 ? 12.275 0.235 -0.961 1.00 94.81 126 MET A O 1
ATOM 960 N N . ASP A 1 127 ? 11.613 0.492 1.163 1.00 94.50 127 ASP A N 1
ATOM 961 C CA . ASP A 1 127 ? 12.052 -0.807 1.671 1.00 94.50 127 ASP A CA 1
ATOM 962 C C . ASP A 1 127 ? 11.158 -1.950 1.179 1.00 94.50 127 ASP A C 1
ATOM 964 O O . ASP A 1 127 ? 11.688 -2.962 0.711 1.00 94.50 127 ASP A O 1
ATOM 968 N N . GLY A 1 128 ? 9.833 -1.763 1.174 1.00 92.88 128 GLY A N 1
ATOM 969 C CA . GLY A 1 128 ? 8.894 -2.692 0.542 1.00 92.88 128 GLY A CA 1
ATOM 970 C C . GLY A 1 128 ? 9.205 -2.884 -0.945 1.00 92.88 128 GLY A C 1
ATOM 971 O O . GLY A 1 128 ? 9.377 -4.009 -1.423 1.00 92.88 128 GLY A O 1
ATOM 972 N N . THR A 1 129 ? 9.402 -1.777 -1.664 1.00 95.00 129 THR A N 1
ATOM 973 C CA . THR A 1 129 ? 9.770 -1.788 -3.087 1.00 95.00 129 THR A CA 1
ATOM 974 C C . THR A 1 129 ? 11.129 -2.455 -3.325 1.00 95.00 129 THR A C 1
ATOM 976 O O . THR A 1 129 ? 11.267 -3.282 -4.227 1.00 95.00 129 THR A O 1
ATOM 979 N N . ALA A 1 130 ? 12.144 -2.163 -2.507 1.00 96.00 130 ALA A N 1
ATOM 980 C CA . ALA A 1 130 ? 13.457 -2.797 -2.619 1.00 96.00 130 ALA A CA 1
ATOM 981 C C . ALA A 1 130 ? 13.388 -4.314 -2.376 1.00 96.00 130 ALA A C 1
ATOM 983 O O . ALA A 1 130 ? 14.012 -5.085 -3.111 1.00 96.00 130 ALA A O 1
ATOM 984 N N . GLY A 1 131 ? 12.601 -4.751 -1.389 1.00 95.25 131 GLY A N 1
ATOM 985 C CA . GLY A 1 131 ? 12.341 -6.166 -1.126 1.00 95.25 131 GLY A CA 1
ATOM 986 C C . GLY A 1 131 ? 11.654 -6.858 -2.305 1.00 95.25 131 GLY A C 1
ATOM 987 O O . GLY A 1 131 ? 12.092 -7.928 -2.737 1.00 95.25 131 GLY A O 1
ATOM 988 N N . ALA A 1 132 ? 10.635 -6.217 -2.884 1.00 93.12 132 ALA A N 1
ATOM 989 C CA . ALA A 1 132 ? 9.949 -6.714 -4.073 1.00 93.12 132 ALA A CA 1
ATOM 990 C C . ALA A 1 132 ? 10.907 -6.868 -5.262 1.00 93.12 132 ALA A C 1
ATOM 992 O O . ALA A 1 132 ? 10.939 -7.923 -5.895 1.00 93.12 132 ALA A O 1
ATOM 993 N N . LEU A 1 133 ? 11.746 -5.861 -5.522 1.00 94.62 133 LEU A N 1
ATOM 994 C CA . LEU A 1 133 ? 12.750 -5.901 -6.588 1.00 94.62 133 LEU A CA 1
ATOM 995 C C . LEU A 1 133 ? 13.798 -6.993 -6.365 1.00 94.62 133 LEU A C 1
ATOM 997 O O . LEU A 1 133 ? 14.225 -7.631 -7.328 1.00 94.62 133 LEU A O 1
ATOM 1001 N N . TYR A 1 134 ? 14.202 -7.240 -5.118 1.00 95.19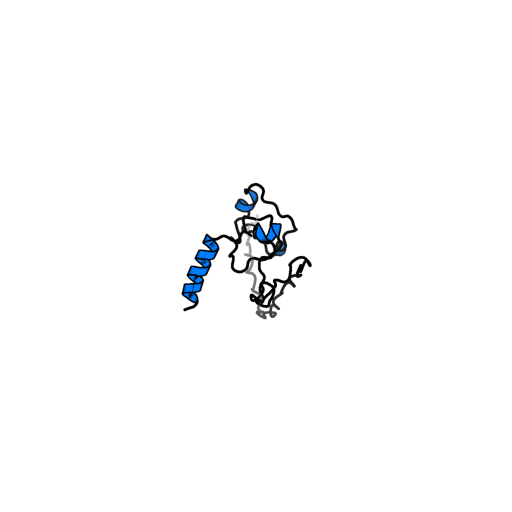 134 TYR A N 1
ATOM 1002 C CA . TYR A 1 134 ? 15.136 -8.317 -4.798 1.00 95.19 134 TYR A CA 1
ATOM 1003 C C . TYR A 1 134 ? 14.560 -9.692 -5.162 1.00 95.19 134 TYR A C 1
ATOM 1005 O O . TYR A 1 134 ? 15.216 -10.478 -5.850 1.00 95.19 134 TYR A O 1
ATOM 1013 N N . ILE A 1 135 ? 13.314 -9.962 -4.759 1.00 95.69 135 ILE A N 1
ATOM 1014 C CA . ILE A 1 135 ? 12.617 -11.216 -5.081 1.00 95.69 135 ILE A CA 1
ATOM 1015 C C . ILE A 1 135 ? 12.372 -11.315 -6.590 1.00 95.69 135 ILE A C 1
ATOM 1017 O O . ILE A 1 135 ? 12.637 -12.357 -7.189 1.00 95.69 135 ILE A O 1
ATOM 1021 N N . TRP A 1 136 ? 11.927 -10.232 -7.228 1.00 93.62 136 TRP A N 1
ATOM 1022 C CA . TRP A 1 136 ? 11.681 -10.204 -8.668 1.00 93.62 136 TRP A CA 1
ATOM 1023 C C . TRP A 1 136 ? 12.956 -10.480 -9.466 1.00 93.62 136 TRP A C 1
ATOM 1025 O O . TRP A 1 136 ? 12.959 -11.300 -10.379 1.00 93.62 136 TRP A O 1
ATOM 1035 N N . GLY A 1 137 ? 14.069 -9.844 -9.095 1.00 95.19 137 GLY A N 1
ATOM 1036 C CA . GLY A 1 137 ? 15.371 -10.071 -9.719 1.00 95.19 137 GLY A CA 1
ATOM 1037 C C . GLY A 1 137 ? 15.919 -11.483 -9.495 1.00 95.19 137 GLY A C 1
ATOM 1038 O O . GLY A 1 137 ? 16.752 -11.947 -10.279 1.00 95.19 137 GLY A O 1
ATOM 1039 N N . TRP A 1 138 ? 15.467 -12.177 -8.447 1.00 94.50 138 TRP A N 1
ATOM 1040 C CA . TRP A 1 138 ? 15.751 -13.595 -8.243 1.00 94.50 138 TRP A CA 1
ATOM 1041 C C . TRP A 1 138 ? 14.883 -14.493 -9.136 1.00 94.50 138 TRP A C 1
ATOM 1043 O O . TRP A 1 138 ? 15.421 -15.403 -9.758 1.00 94.50 138 TRP A O 1
ATOM 1053 N N . LEU A 1 139 ? 13.580 -14.210 -9.245 1.00 95.94 139 LEU A N 1
ATOM 1054 C CA . LEU A 1 139 ? 12.625 -14.991 -10.045 1.00 95.94 139 LEU A CA 1
ATOM 1055 C C . LEU A 1 139 ? 12.772 -14.807 -11.563 1.00 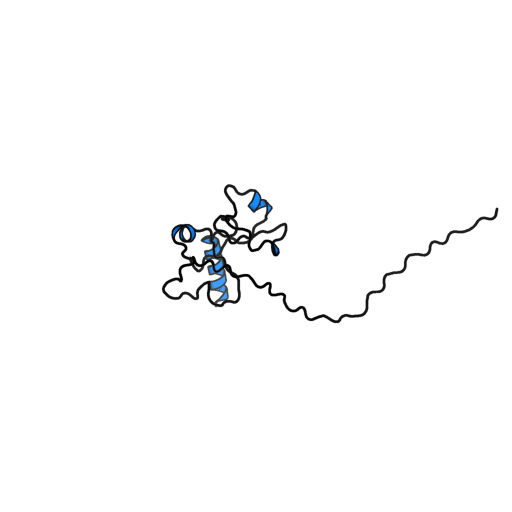95.94 139 LEU A C 1
ATOM 1057 O O . LEU A 1 139 ? 12.378 -15.685 -12.320 1.00 95.94 139 LEU A O 1
ATOM 1061 N N . ALA A 1 140 ? 13.289 -13.664 -12.016 1.00 92.44 140 ALA A N 1
ATOM 1062 C CA . ALA A 1 140 ? 13.401 -13.326 -13.438 1.00 92.44 140 ALA A CA 1
ATOM 1063 C C . ALA A 1 140 ? 14.617 -13.959 -14.151 1.00 92.44 140 ALA A C 1
ATOM 1065 O O . ALA A 1 140 ? 14.885 -13.622 -15.306 1.00 92.44 140 ALA A O 1
ATOM 1066 N N . LYS A 1 141 ? 15.372 -14.820 -13.462 1.00 67.81 141 LYS A N 1
ATOM 1067 C CA . LYS A 1 141 ? 16.520 -15.569 -13.993 1.00 67.81 141 LYS A CA 1
ATOM 1068 C C . LYS A 1 141 ? 16.121 -16.992 -14.353 1.00 67.81 141 LYS A C 1
ATOM 1070 O O . LYS A 1 141 ? 16.730 -17.515 -15.311 1.00 67.81 141 LYS A O 1
#

Sequence (141 aa):
MPTTTSSTSAPGKPQAPTGWHSPATRSRVIPFASRRTAIAPTPPTAWPSCDSSAAGEYPLDVHTSVWALSHQMVPGGLVDGPVYGTIFRQLKGLHLNEPDEFAELQNPYVVYHDDIGDYSTNEPTMDGTAGALYIWGWLAK

Radius of gyration: 26.07 Å; Cα contacts (8 Å, |Δi|>4): 129; chains: 1; bounding box: 68×69×63 Å

Solvent-accessible surface area (backbone atoms only — not comparable to full-atom values): 9475 Å² total; per-residue (Å²): 135,87,82,88,81,91,79,87,78,79,86,78,81,84,80,80,85,89,73,94,69,81,74,81,74,70,79,78,71,70,79,76,78,77,79,75,61,95,68,67,66,81,72,84,78,83,62,90,42,92,90,54,82,63,100,67,91,74,81,81,37,44,35,40,71,55,34,77,74,67,44,45,85,73,84,84,60,36,47,68,32,71,37,46,42,72,55,64,76,67,50,82,93,60,47,73,84,64,81,72,88,47,61,90,76,53,57,95,55,46,40,65,49,76,24,57,37,28,60,76,22,18,21,55,37,71,67,55,25,51,52,50,50,53,52,47,65,61,72,77,110

pLDDT: mean 72.74, std 25.32, range [31.52, 97.0]